Protein AF-A0A182SF14-F1 (afdb_monomer)

Sequence (127 aa):
MPIWLNKARVHNIDVLENALENRPSGKSLLTVSNHHSCFDDPGIWGLLKLRNVCNKNVIRWS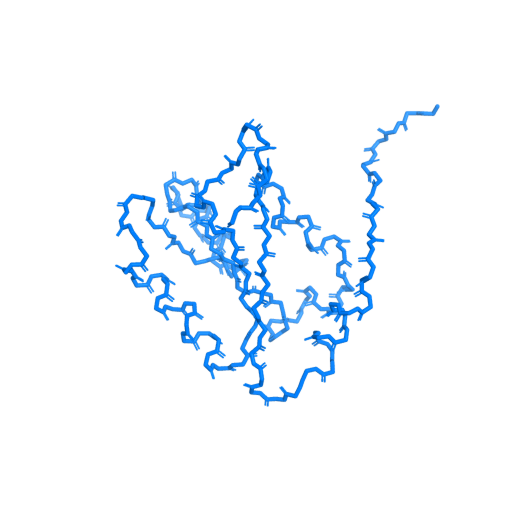MAAHDICFTCKAHSLFFMYGKCIPVVRGAGVYQPAVDLCIEKLKLGHWVHVFPEGKVNMTKEDLR

pLDDT: mean 92.59, std 7.74, range [48.38, 98.31]

Organism: NCBI:txid74869

Structure (mmCIF, N/CA/C/O backbone):
data_AF-A0A182SF14-F1
#
_entry.id   AF-A0A182SF14-F1
#
loop_
_atom_site.group_PDB
_atom_site.id
_atom_site.type_symbol
_atom_site.label_atom_id
_atom_site.label_alt_id
_atom_site.label_comp_id
_atom_site.label_asym_id
_atom_site.label_entity_id
_atom_site.label_seq_id
_atom_site.pdbx_PDB_ins_code
_atom_site.Cartn_x
_atom_site.Cartn_y
_atom_site.Cartn_z
_atom_site.occupancy
_atom_site.B_iso_or_equiv
_atom_site.auth_seq_id
_atom_site.auth_comp_id
_atom_site.auth_asym_id
_atom_site.auth_atom_id
_atom_site.pdbx_PDB_model_num
ATOM 1 N N . MET A 1 1 ? 4.014 35.165 -3.256 1.00 50.72 1 MET A N 1
ATOM 2 C CA . MET A 1 1 ? 4.545 34.285 -2.191 1.00 50.72 1 MET A CA 1
ATOM 3 C C . MET A 1 1 ? 5.089 33.027 -2.844 1.00 50.72 1 MET A C 1
ATOM 5 O O . MET A 1 1 ? 4.358 32.459 -3.648 1.00 50.72 1 MET A O 1
ATOM 9 N N . PRO A 1 2 ? 6.332 32.607 -2.569 1.00 48.38 2 PRO A N 1
ATOM 10 C CA . PRO A 1 2 ? 6.850 31.364 -3.122 1.00 48.38 2 PRO A CA 1
ATOM 11 C C . PRO A 1 2 ? 6.127 30.182 -2.460 1.00 48.38 2 PRO A C 1
ATOM 13 O O . PRO A 1 2 ? 6.074 30.082 -1.236 1.00 48.38 2 PRO A O 1
ATOM 16 N N . ILE A 1 3 ? 5.527 29.313 -3.271 1.00 58.41 3 ILE A N 1
ATOM 17 C CA . ILE A 1 3 ? 4.893 28.073 -2.812 1.00 58.41 3 ILE A CA 1
ATOM 18 C C . ILE A 1 3 ? 6.018 27.051 -2.622 1.00 58.41 3 ILE A C 1
ATOM 20 O O . ILE A 1 3 ? 6.486 26.458 -3.585 1.00 58.41 3 ILE A O 1
ATOM 24 N N . TRP A 1 4 ? 6.503 26.901 -1.388 1.00 70.50 4 TRP A N 1
ATOM 25 C CA . TRP A 1 4 ? 7.577 25.953 -1.044 1.00 70.50 4 TRP A CA 1
ATOM 26 C C . TRP A 1 4 ? 7.075 24.513 -0.834 1.00 70.50 4 TRP A C 1
ATOM 28 O O . TRP A 1 4 ? 7.864 23.576 -0.876 1.00 70.50 4 TRP A O 1
ATOM 38 N N . LEU A 1 5 ? 5.769 24.323 -0.608 1.00 78.75 5 LEU A N 1
ATOM 39 C CA . LEU A 1 5 ? 5.152 23.022 -0.338 1.00 78.75 5 LEU A CA 1
ATOM 40 C C . LEU A 1 5 ? 3.867 22.848 -1.150 1.00 78.75 5 LEU A C 1
ATOM 42 O O . LEU A 1 5 ? 3.090 23.789 -1.317 1.00 78.75 5 LEU A O 1
ATOM 46 N N . ASN A 1 6 ? 3.628 21.622 -1.618 1.00 83.75 6 ASN A N 1
ATOM 47 C CA . ASN A 1 6 ? 2.380 21.256 -2.281 1.00 83.75 6 ASN A CA 1
ATOM 48 C C . ASN A 1 6 ? 1.195 21.373 -1.309 1.00 83.75 6 ASN A C 1
ATOM 50 O O . ASN A 1 6 ? 1.289 20.969 -0.150 1.00 83.75 6 ASN A O 1
ATOM 54 N N . LYS A 1 7 ? 0.056 21.883 -1.791 1.00 86.69 7 LYS A N 1
ATOM 55 C CA . LYS A 1 7 ? -1.199 21.920 -1.029 1.00 86.69 7 LYS A CA 1
ATOM 56 C C . LYS A 1 7 ? -2.072 20.730 -1.423 1.00 86.69 7 LYS A C 1
ATOM 58 O O . LYS A 1 7 ? -2.570 20.681 -2.544 1.00 86.69 7 LYS A O 1
ATOM 63 N N . ALA A 1 8 ? -2.278 19.794 -0.499 1.00 90.00 8 ALA A N 1
ATOM 64 C CA . ALA A 1 8 ? -3.192 18.675 -0.707 1.00 90.00 8 ALA A CA 1
ATOM 65 C C . ALA A 1 8 ? -4.651 19.115 -0.506 1.00 90.00 8 ALA A C 1
ATOM 67 O O . ALA A 1 8 ? -4.969 19.847 0.435 1.00 90.00 8 ALA A O 1
ATOM 68 N N . ARG A 1 9 ? -5.546 18.647 -1.380 1.00 93.19 9 ARG A N 1
ATOM 69 C CA . ARG A 1 9 ? -6.998 18.728 -1.195 1.00 93.19 9 ARG A CA 1
ATOM 70 C C . ARG A 1 9 ? -7.525 17.311 -1.038 1.00 93.19 9 ARG A C 1
ATOM 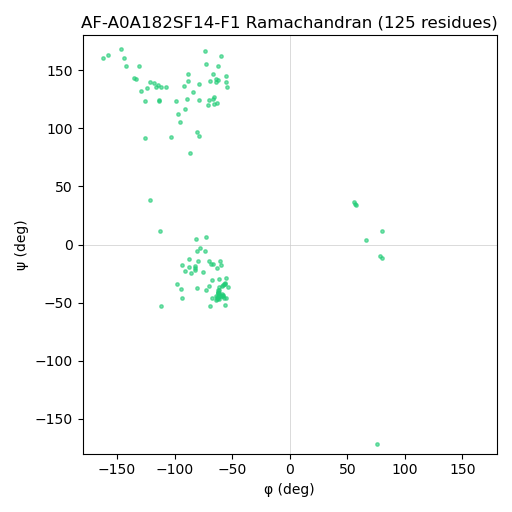72 O O . ARG A 1 9 ? -7.292 16.476 -1.904 1.00 93.19 9 ARG A O 1
ATOM 79 N N . VAL A 1 10 ? -8.222 17.059 0.063 1.00 93.88 10 VAL A N 1
ATOM 80 C CA . VAL A 1 10 ? -8.758 15.739 0.394 1.00 93.88 10 VAL A CA 1
ATOM 81 C C . VAL A 1 10 ? -10.265 15.843 0.535 1.00 93.88 10 VAL A C 1
ATOM 83 O O . VAL A 1 10 ? -10.779 16.817 1.085 1.00 93.88 10 VAL A O 1
ATOM 86 N N . HIS A 1 11 ? -10.959 14.835 0.030 1.00 96.31 11 HIS A N 1
ATOM 87 C CA . HIS A 1 11 ? -12.402 14.697 0.130 1.00 96.31 11 HIS A CA 1
ATOM 88 C C . HIS A 1 11 ? -12.709 13.424 0.919 1.00 96.31 11 HIS A C 1
ATOM 90 O O . HIS A 1 11 ? -12.040 12.412 0.720 1.00 96.31 11 HIS A O 1
ATOM 96 N N . ASN A 1 12 ? -13.700 13.489 1.810 1.00 96.81 12 ASN A N 1
ATOM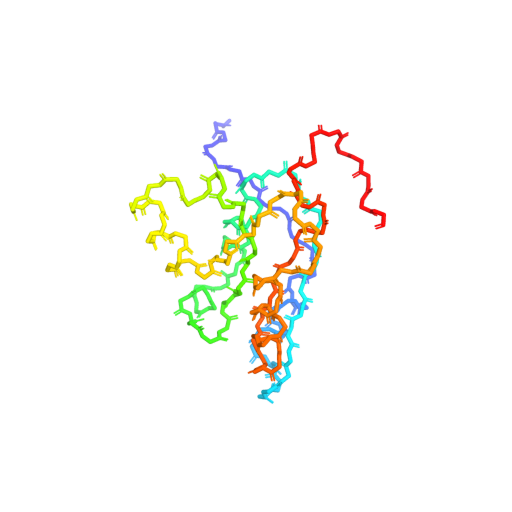 97 C CA . ASN A 1 12 ? -14.241 12.340 2.546 1.00 96.81 12 ASN A CA 1
ATOM 98 C C . ASN A 1 12 ? -13.186 11.547 3.345 1.00 96.81 12 ASN A C 1
ATOM 100 O O . ASN A 1 12 ? -13.230 10.318 3.424 1.00 96.81 12 ASN A O 1
ATOM 104 N N . ILE A 1 13 ? -12.202 12.248 3.919 1.00 95.69 13 ILE A N 1
ATOM 105 C CA . ILE A 1 13 ? -11.117 11.626 4.694 1.00 95.69 13 ILE A CA 1
ATOM 106 C C . ILE A 1 13 ? -11.639 10.873 5.924 1.00 95.69 13 ILE A C 1
ATOM 108 O O . ILE A 1 13 ? -11.069 9.858 6.316 1.00 95.69 13 ILE A O 1
ATOM 112 N N . ASP A 1 14 ? -12.758 11.327 6.485 1.00 96.75 14 ASP A N 1
ATOM 113 C CA . ASP A 1 14 ? -13.460 10.727 7.615 1.00 96.75 14 ASP A CA 1
ATOM 114 C C . ASP A 1 14 ? -13.842 9.262 7.358 1.00 96.75 14 ASP A C 1
ATOM 116 O O . ASP A 1 14 ? -13.753 8.437 8.267 1.00 96.75 14 ASP A O 1
ATOM 120 N N . VAL A 1 15 ? -14.170 8.903 6.110 1.00 97.31 15 VAL A N 1
ATOM 121 C CA . VAL A 1 15 ? -14.480 7.519 5.722 1.00 97.31 15 VAL A CA 1
ATOM 122 C C . VAL A 1 15 ? -13.259 6.622 5.912 1.00 97.31 15 VAL A C 1
ATOM 124 O O . VAL A 1 15 ? -13.362 5.546 6.509 1.00 97.31 15 VAL A O 1
ATOM 127 N N . LEU A 1 16 ? -12.093 7.070 5.435 1.00 96.38 16 LEU A N 1
ATOM 128 C CA . LEU A 1 16 ? -10.845 6.329 5.595 1.00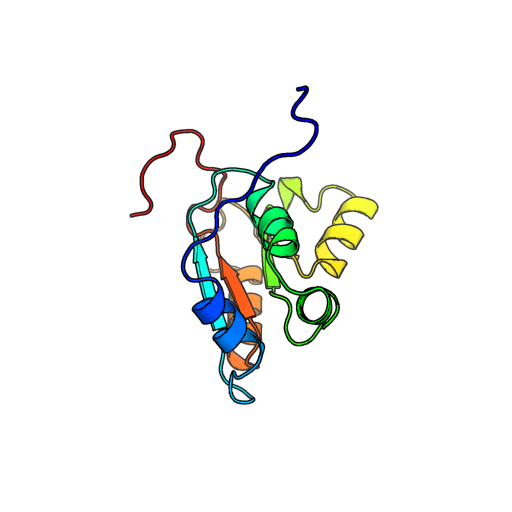 96.38 16 LEU A CA 1
ATOM 129 C C . LEU A 1 16 ? -10.433 6.290 7.067 1.00 96.38 16 LEU A C 1
ATOM 131 O O . LEU A 1 16 ? -10.119 5.219 7.572 1.00 96.38 16 LEU A O 1
ATOM 135 N N . GLU A 1 17 ? -10.476 7.417 7.778 1.00 96.00 17 GLU A N 1
ATOM 136 C CA . GLU A 1 17 ? -10.125 7.460 9.200 1.00 96.00 17 GLU A CA 1
ATOM 137 C C . GLU A 1 17 ? -10.991 6.516 10.036 1.00 96.00 17 GLU A C 1
ATOM 139 O O . GLU A 1 17 ? -10.462 5.746 10.837 1.00 96.00 17 GLU A O 1
ATOM 144 N N . ASN A 1 18 ? -12.302 6.494 9.797 1.00 97.19 18 ASN A N 1
ATOM 145 C CA . ASN A 1 18 ? -13.212 5.571 10.462 1.00 97.19 18 ASN A CA 1
ATOM 146 C C . ASN A 1 18 ? -12.877 4.103 10.135 1.00 97.19 18 ASN A C 1
ATOM 148 O O . ASN A 1 18 ? -12.870 3.256 11.027 1.00 97.19 18 ASN A O 1
ATOM 152 N N . ALA A 1 19 ? -12.528 3.798 8.881 1.00 97.25 19 ALA A N 1
ATOM 153 C CA . ALA A 1 19 ? -12.090 2.464 8.463 1.00 97.25 19 ALA A CA 1
ATOM 154 C C . ALA A 1 19 ? -10.702 2.057 9.000 1.00 97.25 19 ALA A C 1
ATOM 156 O O . ALA A 1 19 ? -10.334 0.880 8.922 1.00 97.25 19 ALA A O 1
ATOM 157 N N . LEU A 1 20 ? -9.913 2.997 9.523 1.00 96.06 20 LEU A N 1
ATOM 158 C CA . LEU A 1 20 ? -8.635 2.723 10.181 1.00 96.06 20 LEU A CA 1
ATOM 159 C C . LEU A 1 20 ? -8.779 2.592 11.698 1.00 96.06 20 LEU A C 1
ATOM 161 O O . LEU A 1 20 ? -8.117 1.746 12.292 1.00 96.06 20 LEU A O 1
ATOM 165 N N . GLU A 1 21 ? -9.635 3.406 12.313 1.00 95.88 21 GLU A N 1
ATOM 166 C CA . GLU A 1 21 ? -9.713 3.545 13.772 1.00 95.88 21 GLU A CA 1
ATOM 167 C C . GLU A 1 21 ? -10.831 2.708 14.398 1.00 95.88 21 GLU A C 1
ATOM 169 O O . GLU A 1 21 ? -10.648 2.175 15.488 1.00 95.88 21 GLU A O 1
ATOM 174 N N . ASN A 1 22 ? -11.954 2.536 13.694 1.00 96.75 22 ASN A N 1
ATOM 175 C CA . ASN A 1 22 ? -13.147 1.849 14.204 1.00 96.75 22 ASN A CA 1
ATOM 176 C C . ASN A 1 22 ? -13.430 0.528 13.478 1.00 96.75 22 ASN A C 1
ATOM 178 O O . ASN A 1 22 ? -14.509 -0.054 13.612 1.00 96.75 22 ASN A O 1
ATOM 182 N N . ARG A 1 23 ? -12.481 0.040 12.673 1.00 95.56 23 ARG A N 1
ATOM 183 C CA . ARG A 1 23 ? -12.631 -1.235 11.970 1.00 95.56 23 ARG A CA 1
ATOM 184 C C . ARG A 1 23 ? -12.651 -2.387 12.982 1.00 95.56 23 ARG A C 1
ATOM 186 O O . ARG A 1 23 ? -11.699 -2.509 13.752 1.00 95.56 23 ARG A O 1
ATOM 193 N N . PRO A 1 24 ? -13.687 -3.251 12.973 1.00 95.56 24 PRO A N 1
ATOM 194 C CA . PRO A 1 24 ? -13.735 -4.415 13.849 1.00 95.56 24 PRO A CA 1
ATOM 195 C C . PRO A 1 24 ? -12.495 -5.295 13.688 1.00 95.56 24 PRO A C 1
ATOM 197 O O . PRO A 1 24 ? -11.981 -5.457 12.578 1.00 95.56 24 PRO A O 1
ATOM 200 N N . SER A 1 25 ? -12.046 -5.897 14.789 1.00 92.06 25 SER A N 1
ATOM 201 C CA . SER A 1 25 ? -10.927 -6.842 14.758 1.00 92.06 25 SER A CA 1
ATOM 202 C C . SER A 1 25 ? -11.196 -7.968 13.753 1.00 92.06 25 SER A C 1
ATOM 204 O O . SER A 1 25 ? -12.309 -8.485 13.672 1.00 92.06 25 SER A O 1
ATOM 206 N N . GLY A 1 26 ? -10.188 -8.316 12.954 1.00 93.56 26 GLY A N 1
ATOM 207 C CA . GLY A 1 26 ? -10.291 -9.331 11.900 1.00 93.56 26 GLY A CA 1
ATOM 208 C C . GLY A 1 26 ? -10.982 -8.871 10.608 1.00 93.56 26 GLY A C 1
ATOM 209 O O . GLY A 1 26 ? -10.886 -9.567 9.601 1.00 93.56 26 GLY A O 1
ATOM 210 N N . LYS A 1 27 ? -11.623 -7.693 10.567 1.00 96.88 27 LYS A N 1
ATOM 211 C CA . LYS A 1 27 ? -12.202 -7.168 9.322 1.00 96.88 27 LYS A CA 1
ATOM 212 C C . LYS A 1 27 ? -11.106 -6.562 8.445 1.00 96.88 27 LYS A C 1
ATOM 214 O O . LYS A 1 27 ? -10.383 -5.663 8.873 1.00 96.88 27 LYS A O 1
ATOM 219 N N . SER A 1 28 ? -11.000 -7.031 7.206 1.00 97.44 28 SER A N 1
ATOM 220 C CA . SER A 1 28 ? -10.023 -6.546 6.229 1.00 97.44 28 SER A CA 1
ATOM 221 C C . SER A 1 28 ? -10.371 -5.158 5.690 1.00 97.44 28 SER A C 1
ATOM 223 O O . SER A 1 28 ? -11.543 -4.776 5.635 1.00 97.44 28 SER A O 1
ATOM 225 N N . LEU A 1 29 ? -9.360 -4.429 5.216 1.00 98.06 29 LEU A N 1
ATOM 226 C CA . LEU A 1 29 ? -9.546 -3.216 4.419 1.00 98.06 29 LEU A CA 1
ATOM 227 C C . LEU A 1 29 ? -8.764 -3.347 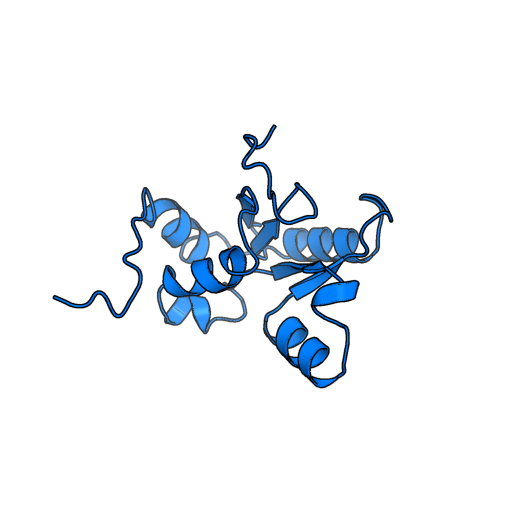3.113 1.00 98.06 29 LEU A C 1
ATOM 229 O O . LEU A 1 29 ? -7.553 -3.543 3.133 1.00 98.06 29 LEU A O 1
ATOM 233 N N . LEU A 1 30 ? -9.455 -3.209 1.988 1.00 98.00 30 LEU A N 1
ATOM 234 C CA . LEU A 1 30 ? -8.843 -3.116 0.669 1.00 98.00 30 LEU A CA 1
ATOM 235 C C . LEU A 1 30 ? -9.107 -1.715 0.126 1.00 98.00 30 LEU A C 1
ATOM 237 O O . LEU A 1 30 ? -10.262 -1.304 0.033 1.00 98.00 30 LEU A O 1
ATOM 241 N N . THR A 1 31 ? -8.050 -0.988 -0.224 1.00 97.31 31 THR A N 1
ATOM 242 C CA . THR A 1 31 ? -8.171 0.291 -0.931 1.00 97.31 31 THR A CA 1
ATOM 243 C C . THR A 1 31 ? -7.573 0.169 -2.320 1.00 97.31 31 THR A C 1
ATOM 245 O O . THR A 1 31 ? -6.486 -0.381 -2.492 1.00 97.31 31 THR A O 1
ATOM 248 N N . VAL A 1 32 ? -8.264 0.727 -3.305 1.00 96.00 32 VAL A N 1
ATOM 249 C CA . VAL A 1 32 ? -7.866 0.695 -4.712 1.00 96.00 32 VAL A CA 1
ATOM 250 C C . VAL A 1 32 ? -7.788 2.128 -5.212 1.00 96.00 32 VAL A C 1
ATOM 252 O O . VAL A 1 32 ? -8.687 2.918 -4.926 1.00 96.00 32 VAL A O 1
ATOM 255 N N . SER A 1 33 ? -6.725 2.472 -5.930 1.00 94.62 33 SER A N 1
ATOM 256 C CA . SER A 1 33 ? -6.628 3.759 -6.616 1.00 94.62 33 SER A CA 1
ATOM 257 C C . SER A 1 33 ? -5.912 3.617 -7.948 1.00 94.62 33 SER A C 1
ATOM 259 O O . SER A 1 33 ? -5.155 2.675 -8.174 1.00 94.62 33 SER A O 1
ATOM 261 N N . ASN A 1 34 ? -6.122 4.602 -8.813 1.00 94.25 34 ASN A N 1
ATOM 262 C CA . ASN A 1 34 ? -5.209 4.860 -9.914 1.00 94.25 34 ASN A CA 1
ATOM 263 C C . ASN A 1 34 ? -3.794 5.182 -9.391 1.00 94.25 34 ASN A C 1
ATOM 265 O O . ASN A 1 34 ? -3.604 5.519 -8.219 1.00 94.25 34 ASN A O 1
ATOM 269 N N . HIS A 1 35 ? -2.807 5.078 -10.275 1.00 94.19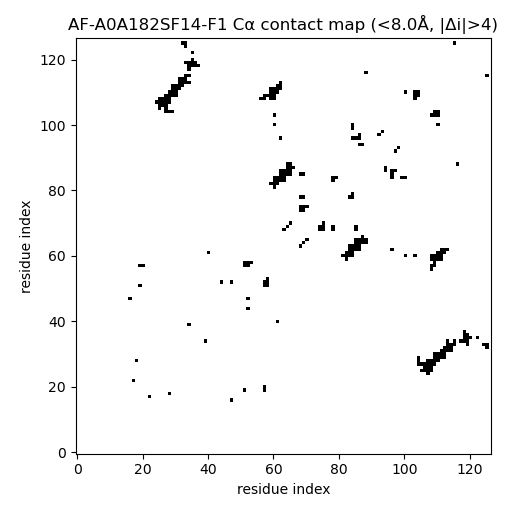 35 HIS A N 1
ATOM 270 C CA . HIS A 1 35 ? -1.395 5.273 -9.995 1.00 94.19 35 HIS A CA 1
ATOM 271 C C . HIS A 1 35 ? -0.805 6.316 -10.942 1.00 94.19 35 HIS A C 1
ATOM 273 O O . HIS A 1 35 ? -0.366 6.008 -12.043 1.00 94.19 35 HIS A O 1
ATOM 279 N N . HIS A 1 36 ? -0.809 7.576 -10.532 1.00 92.62 36 HIS A N 1
ATOM 280 C CA . HIS A 1 36 ? -0.267 8.694 -11.302 1.00 92.62 36 HIS A CA 1
ATOM 281 C C . HIS A 1 36 ? 1.234 8.905 -11.107 1.00 92.62 36 HIS A C 1
ATOM 283 O O . HIS A 1 36 ? 1.883 9.504 -11.966 1.00 92.62 36 HIS A O 1
ATOM 289 N N . SER A 1 37 ? 1.803 8.466 -9.984 1.00 91.88 37 SER A N 1
ATOM 290 C CA . SER A 1 37 ? 3.209 8.713 -9.680 1.00 91.88 37 SER A CA 1
ATOM 291 C C . SER A 1 37 ? 3.764 7.791 -8.597 1.00 91.88 37 SER A C 1
ATOM 293 O O . SER A 1 37 ? 3.042 7.296 -7.737 1.00 91.88 37 SER A O 1
ATOM 295 N N . CYS A 1 38 ? 5.092 7.660 -8.532 1.00 89.88 38 CYS A N 1
ATOM 296 C CA . CYS A 1 38 ? 5.752 6.990 -7.405 1.00 89.88 38 CYS A CA 1
ATOM 297 C C . CYS A 1 38 ? 5.487 7.674 -6.047 1.00 89.88 38 CYS A C 1
ATOM 299 O O . CYS A 1 38 ? 5.772 7.085 -5.007 1.00 89.88 38 CYS A O 1
ATOM 301 N N . PHE A 1 39 ? 4.971 8.910 -6.040 1.00 91.56 39 PHE A N 1
ATOM 302 C CA . PHE A 1 39 ? 4.608 9.627 -4.821 1.00 91.56 39 PHE A CA 1
ATOM 303 C C . PHE A 1 39 ? 3.251 9.194 -4.259 1.00 91.56 39 PHE A C 1
ATOM 305 O O . PHE A 1 39 ? 2.984 9.492 -3.104 1.00 91.56 39 PHE A O 1
ATOM 312 N N . ASP A 1 40 ? 2.406 8.481 -5.005 1.00 93.19 40 ASP A N 1
ATOM 313 C CA . ASP A 1 40 ? 1.030 8.204 -4.574 1.00 93.19 40 ASP A CA 1
ATOM 314 C C . ASP A 1 40 ? 0.982 7.433 -3.248 1.00 93.19 40 ASP A C 1
ATOM 316 O O . ASP A 1 40 ? 0.250 7.809 -2.333 1.00 93.19 40 ASP A O 1
ATOM 320 N N . ASP A 1 41 ? 1.824 6.406 -3.095 1.00 92.19 41 ASP A N 1
ATOM 321 C CA . ASP A 1 41 ? 1.879 5.627 -1.859 1.00 92.19 41 ASP A CA 1
ATOM 322 C C . ASP A 1 41 ? 2.460 6.456 -0.683 1.00 92.19 41 ASP A C 1
ATOM 324 O O . ASP A 1 41 ? 1.761 6.628 0.323 1.00 92.19 41 ASP A O 1
ATOM 328 N N . PRO A 1 42 ? 3.649 7.093 -0.774 1.00 90.62 42 PRO A N 1
ATOM 329 C CA . PRO A 1 42 ? 4.116 8.017 0.268 1.00 90.62 42 PRO A CA 1
ATOM 330 C C . PRO A 1 42 ? 3.151 9.178 0.559 1.00 90.62 42 PRO A C 1
ATOM 332 O O . PRO A 1 42 ? 3.011 9.601 1.705 1.00 90.62 42 PRO A O 1
ATOM 335 N N . GLY A 1 43 ? 2.449 9.676 -0.457 1.00 91.25 43 GLY A N 1
ATOM 336 C CA . GLY A 1 43 ? 1.494 10.774 -0.363 1.00 91.25 43 GLY A CA 1
ATOM 337 C C . GLY A 1 43 ? 0.327 10.442 0.558 1.00 91.25 43 GLY A C 1
ATOM 338 O O . GLY A 1 43 ? -0.084 11.293 1.346 1.00 91.25 43 GLY A O 1
ATOM 339 N N . ILE A 1 44 ? -0.130 9.182 0.561 1.00 91.00 44 ILE A N 1
ATOM 340 C CA . ILE A 1 44 ? -1.138 8.702 1.515 1.00 91.00 44 ILE A CA 1
ATOM 341 C C . ILE A 1 44 ? -0.651 8.880 2.961 1.00 91.00 44 ILE A C 1
ATOM 343 O O . ILE A 1 44 ? -1.461 9.218 3.818 1.00 91.00 44 ILE A O 1
ATOM 347 N N . TRP A 1 45 ? 0.648 8.718 3.266 1.00 91.19 45 TRP A N 1
ATOM 348 C CA . TRP A 1 45 ? 1.163 8.906 4.641 1.00 91.19 45 TRP A CA 1
ATOM 349 C C . TRP A 1 45 ? 0.933 10.324 5.137 1.00 91.19 45 TRP A C 1
ATOM 351 O O . TRP A 1 45 ? 0.551 10.505 6.290 1.00 91.19 45 TRP A O 1
ATOM 361 N N . GLY A 1 46 ? 1.113 11.308 4.255 1.00 90.06 46 GLY A N 1
ATOM 362 C CA . GLY A 1 46 ? 0.926 12.720 4.578 1.00 90.06 46 GLY A CA 1
ATOM 363 C C . GLY A 1 46 ? -0.521 13.103 4.899 1.00 90.06 46 GLY A C 1
ATOM 364 O O . GLY A 1 46 ? -0.742 14.159 5.483 1.00 90.06 46 GLY A O 1
ATOM 365 N N . LEU A 1 47 ? -1.498 12.261 4.544 1.00 91.31 47 LEU A N 1
ATOM 366 C CA . LEU A 1 47 ? -2.918 12.503 4.816 1.00 91.31 47 LEU A CA 1
ATOM 367 C C . LEU A 1 47 ? -3.399 11.863 6.122 1.00 91.31 47 LEU A C 1
ATOM 369 O O . LEU A 1 47 ? -4.467 12.211 6.618 1.00 91.31 47 LEU A O 1
ATOM 373 N N . LEU A 1 48 ? -2.649 10.904 6.665 1.00 93.44 48 LEU A N 1
ATOM 374 C CA . LEU A 1 48 ? -3.057 10.146 7.841 1.00 93.44 48 LEU A CA 1
ATOM 375 C C . LEU A 1 48 ? -2.616 10.841 9.130 1.00 93.44 48 LEU A C 1
ATOM 377 O O . LEU A 1 48 ? -1.527 11.406 9.225 1.00 93.44 48 LEU A O 1
ATOM 381 N N . LYS A 1 49 ? -3.423 10.698 10.187 1.00 94.94 49 LYS A N 1
ATOM 382 C CA . LYS A 1 49 ? -3.004 11.057 11.548 1.00 94.94 49 LYS A CA 1
ATOM 383 C C . LYS A 1 49 ? -1.717 10.314 11.911 1.00 94.94 49 LYS A C 1
ATOM 385 O O . LYS A 1 49 ? -1.606 9.111 11.671 1.00 94.94 49 LYS A O 1
ATOM 390 N N . LEU A 1 50 ? -0.791 10.994 12.590 1.00 94.38 50 LEU A N 1
ATOM 391 C CA . LEU A 1 50 ? 0.516 10.433 12.961 1.00 94.38 50 LEU A CA 1
ATOM 392 C C . LEU A 1 50 ? 0.400 9.105 13.731 1.00 94.38 50 LEU A C 1
ATOM 394 O O . LEU A 1 50 ? 1.155 8.172 13.475 1.00 94.38 50 LEU A O 1
ATOM 398 N N . ARG A 1 51 ? -0.615 8.970 14.598 1.00 94.94 51 ARG A N 1
ATOM 399 C CA . ARG A 1 51 ? -0.917 7.712 15.304 1.00 94.94 51 ARG A CA 1
ATOM 400 C C . ARG A 1 51 ? -1.177 6.529 14.364 1.00 94.94 51 ARG A C 1
ATOM 402 O O . ARG A 1 51 ? -0.803 5.412 14.695 1.00 94.94 51 ARG A O 1
ATOM 409 N N . ASN A 1 52 ? -1.793 6.768 13.206 1.00 95.50 52 ASN A N 1
ATOM 410 C CA . ASN A 1 52 ? -2.126 5.732 12.230 1.00 95.50 52 ASN A CA 1
ATOM 411 C C . ASN A 1 52 ? -0.893 5.374 11.394 1.00 95.50 52 ASN A C 1
ATOM 413 O O . ASN A 1 52 ? -0.668 4.197 11.126 1.00 95.50 52 ASN A O 1
ATOM 417 N N . VAL A 1 53 ? -0.058 6.366 11.056 1.00 93.75 53 VAL A N 1
ATOM 418 C CA . VAL A 1 53 ? 1.229 6.158 10.366 1.00 93.75 53 VAL A CA 1
ATOM 419 C C . VAL A 1 53 ? 2.196 5.348 11.232 1.00 93.75 53 VAL A C 1
ATOM 421 O O . VAL A 1 53 ? 2.809 4.398 10.754 1.00 93.75 53 VAL A O 1
ATOM 424 N N . CYS A 1 54 ? 2.293 5.670 12.523 1.00 93.44 54 CYS A N 1
ATOM 425 C CA . CYS A 1 54 ? 3.192 4.990 13.457 1.00 93.44 54 CYS A CA 1
ATOM 426 C C . CYS A 1 54 ? 2.645 3.653 13.992 1.00 93.44 54 CYS A C 1
ATOM 428 O O . CYS A 1 54 ? 3.355 2.938 14.701 1.00 93.44 54 CYS A O 1
ATOM 430 N N . ASN A 1 55 ? 1.400 3.284 13.674 1.00 94.62 55 ASN A N 1
ATOM 431 C CA . ASN A 1 55 ? 0.804 2.037 14.139 1.00 94.62 55 ASN A CA 1
ATOM 432 C C . ASN A 1 55 ? 0.953 0.930 13.090 1.00 94.62 55 ASN A C 1
ATOM 434 O O . ASN A 1 55 ? 0.207 0.853 12.111 1.00 94.62 55 ASN A O 1
ATOM 438 N N . LYS A 1 56 ? 1.871 -0.005 13.360 1.00 92.19 56 LYS A N 1
ATOM 439 C CA . LYS A 1 56 ? 2.152 -1.158 12.493 1.00 92.19 56 LYS A CA 1
ATOM 440 C C . LYS A 1 56 ? 0.952 -2.080 12.248 1.00 92.19 56 LYS A C 1
ATOM 442 O O . LYS A 1 56 ? 1.016 -2.882 11.329 1.00 92.19 56 LYS A O 1
ATOM 447 N N . ASN A 1 57 ? -0.112 -2.036 13.043 1.00 91.44 57 ASN A N 1
ATOM 448 C CA . ASN A 1 57 ? -1.301 -2.868 12.820 1.00 91.44 57 ASN A CA 1
ATOM 449 C C . ASN A 1 57 ? -2.343 -2.160 11.945 1.00 91.44 57 ASN A C 1
ATOM 451 O O . ASN A 1 57 ? -3.145 -2.827 11.293 1.00 91.44 57 ASN A O 1
ATOM 455 N N . VAL A 1 58 ? -2.292 -0.826 11.899 1.00 94.38 58 VAL A N 1
ATOM 456 C CA . VAL A 1 58 ? -3.226 0.018 11.148 1.00 94.38 58 VAL A CA 1
ATOM 457 C C . VAL A 1 58 ? -2.680 0.330 9.763 1.00 94.38 58 VAL A C 1
ATOM 459 O O . VAL A 1 58 ? -3.416 0.172 8.797 1.00 94.38 58 VAL A O 1
ATOM 462 N N . ILE A 1 59 ? -1.405 0.722 9.649 1.00 95.50 59 ILE A N 1
ATOM 463 C CA . ILE A 1 59 ? -0.809 1.153 8.379 1.00 95.50 59 ILE A CA 1
ATOM 464 C C . ILE A 1 59 ? -0.794 0.033 7.328 1.00 95.50 59 ILE A C 1
ATOM 466 O O . ILE A 1 59 ? -0.545 -1.144 7.639 1.00 95.50 59 ILE A O 1
ATOM 470 N N . ARG A 1 60 ? -1.062 0.427 6.078 1.00 96.94 60 ARG A N 1
ATOM 471 C CA . ARG A 1 60 ? -1.256 -0.470 4.935 1.00 96.94 60 ARG A CA 1
ATOM 472 C C . ARG A 1 60 ? -0.034 -1.311 4.594 1.00 96.94 60 ARG A C 1
ATOM 474 O O . ARG A 1 60 ? 1.103 -0.908 4.818 1.00 96.94 60 ARG A O 1
ATOM 481 N N . TRP A 1 61 ? -0.311 -2.450 3.981 1.00 98.00 61 TRP A N 1
ATOM 482 C CA . TRP A 1 61 ? 0.593 -3.122 3.060 1.00 98.00 61 TRP A CA 1
ATOM 483 C C . TRP A 1 61 ? 0.336 -2.585 1.653 1.00 98.00 61 TRP A C 1
ATOM 485 O O . TRP A 1 61 ? -0.818 -2.351 1.297 1.00 98.00 61 TRP A O 1
ATOM 495 N N . SER A 1 62 ? 1.385 -2.384 0.866 1.00 96.81 62 SER A N 1
ATOM 496 C CA . SER A 1 62 ? 1.277 -1.879 -0.508 1.00 96.81 62 SER A CA 1
ATOM 497 C C . SER A 1 62 ? 2.084 -2.758 -1.452 1.00 96.81 62 SER A C 1
ATOM 499 O O . SER A 1 62 ? 3.035 -3.410 -1.028 1.00 96.81 62 SER A O 1
ATOM 501 N N . MET A 1 63 ? 1.712 -2.810 -2.724 1.00 94.94 63 MET A N 1
ATOM 502 C CA . MET A 1 63 ? 2.489 -3.525 -3.737 1.00 94.94 63 MET A CA 1
ATOM 503 C C . MET A 1 63 ? 3.478 -2.570 -4.401 1.00 94.94 63 MET A C 1
ATOM 505 O O . MET A 1 63 ? 3.116 -1.453 -4.757 1.00 94.94 63 MET A O 1
ATOM 509 N N . ALA A 1 64 ? 4.715 -3.019 -4.596 1.00 94.62 64 ALA A N 1
ATOM 510 C CA . ALA A 1 64 ? 5.768 -2.220 -5.213 1.00 94.62 64 ALA A CA 1
ATOM 511 C C . ALA A 1 64 ? 6.522 -3.030 -6.271 1.00 94.62 64 ALA A C 1
ATOM 513 O O . ALA A 1 64 ? 6.766 -4.223 -6.097 1.00 94.62 64 ALA A O 1
ATOM 514 N N . ALA A 1 65 ? 6.903 -2.384 -7.373 1.00 93.88 65 ALA A N 1
ATOM 515 C CA . ALA A 1 65 ? 7.592 -3.047 -8.474 1.00 93.88 65 ALA A CA 1
ATOM 516 C C . ALA A 1 65 ? 8.978 -3.542 -8.029 1.00 93.88 65 ALA A C 1
ATOM 518 O O . ALA A 1 65 ? 9.820 -2.747 -7.602 1.00 93.88 65 ALA A O 1
ATOM 519 N N . HIS A 1 66 ? 9.215 -4.851 -8.137 1.00 93.94 66 HIS A N 1
ATOM 520 C CA . HIS A 1 66 ? 10.468 -5.486 -7.719 1.00 93.94 66 HIS A CA 1
ATOM 521 C C . HIS A 1 66 ? 11.693 -4.840 -8.388 1.00 93.94 66 HIS A C 1
ATOM 523 O O . HIS A 1 66 ? 12.665 -4.483 -7.729 1.00 93.94 66 HIS A O 1
ATOM 529 N N . ASP A 1 67 ? 11.610 -4.621 -9.697 1.00 91.81 67 ASP A N 1
ATOM 530 C CA . ASP A 1 67 ? 12.677 -4.083 -10.541 1.00 91.81 67 ASP A CA 1
ATOM 531 C C . ASP A 1 67 ? 12.945 -2.578 -10.356 1.00 91.81 67 ASP A C 1
ATOM 533 O O . ASP A 1 67 ? 13.912 -2.061 -10.908 1.00 91.81 67 ASP A O 1
ATOM 537 N N . ILE A 1 68 ? 12.130 -1.877 -9.559 1.00 90.44 68 ILE A N 1
ATOM 538 C CA . ILE A 1 68 ? 12.323 -0.458 -9.221 1.00 90.44 68 ILE A CA 1
ATOM 539 C C . ILE A 1 68 ? 12.693 -0.307 -7.740 1.00 90.44 68 ILE A C 1
ATOM 541 O O . ILE A 1 68 ? 13.702 0.312 -7.401 1.00 90.44 68 ILE A O 1
ATOM 545 N N . CYS A 1 69 ? 11.893 -0.892 -6.848 1.00 93.00 69 CYS A N 1
ATOM 546 C CA . CYS A 1 69 ? 11.986 -0.683 -5.403 1.00 93.00 69 CYS A CA 1
ATOM 547 C C . CYS A 1 69 ? 12.964 -1.642 -4.703 1.00 93.00 69 CYS A C 1
ATOM 549 O O . CYS A 1 69 ? 13.422 -1.347 -3.604 1.00 93.00 69 CYS A O 1
ATOM 551 N N . PHE A 1 70 ? 13.326 -2.773 -5.315 1.00 94.69 70 PHE A N 1
ATOM 552 C CA . PHE A 1 70 ? 14.122 -3.832 -4.673 1.00 94.69 70 PHE A CA 1
ATOM 553 C C . PHE A 1 70 ? 15.427 -4.108 -5.433 1.00 94.69 70 PHE A C 1
ATOM 555 O O . PHE A 1 70 ? 15.884 -5.238 -5.561 1.00 94.69 70 PHE A O 1
ATOM 562 N N . THR A 1 71 ? 16.048 -3.043 -5.942 1.00 94.38 71 THR A N 1
ATOM 563 C CA . THR A 1 71 ? 17.252 -3.103 -6.790 1.00 94.38 71 THR A CA 1
ATOM 564 C C . THR A 1 71 ? 18.562 -3.232 -6.014 1.00 94.38 71 THR A C 1
ATOM 566 O O . THR A 1 71 ? 19.566 -3.683 -6.558 1.00 94.38 71 THR A O 1
ATOM 569 N N . CYS A 1 72 ? 18.580 -2.847 -4.736 1.00 95.69 72 CYS A N 1
ATOM 570 C CA . CYS A 1 72 ? 19.739 -2.998 -3.859 1.00 95.69 72 CYS A CA 1
ATOM 571 C C . CYS A 1 72 ? 19.307 -3.272 -2.413 1.00 95.69 72 CYS A C 1
ATOM 573 O O . CYS A 1 72 ? 18.138 -3.098 -2.052 1.00 95.69 72 CYS A O 1
ATOM 575 N N . LYS A 1 73 ? 20.254 -3.676 -1.555 1.00 95.25 73 LYS A N 1
ATOM 576 C CA . LYS A 1 73 ? 19.980 -4.010 -0.146 1.00 95.25 73 LYS A CA 1
ATOM 577 C C . LYS A 1 73 ? 19.353 -2.844 0.623 1.00 95.25 73 LYS A C 1
ATOM 579 O O . LYS A 1 73 ? 18.402 -3.057 1.366 1.00 95.25 73 LYS A O 1
ATOM 584 N N . ALA A 1 74 ? 19.861 -1.625 0.433 1.00 96.62 74 ALA A N 1
ATOM 585 C CA . ALA A 1 74 ? 19.348 -0.442 1.122 1.00 96.62 74 ALA A CA 1
ATOM 586 C C . ALA A 1 74 ? 17.891 -0.144 0.733 1.00 96.62 74 ALA A C 1
ATOM 588 O O . ALA A 1 74 ? 17.046 0.014 1.612 1.00 96.62 74 ALA A O 1
ATOM 589 N N . HIS A 1 75 ? 17.581 -0.148 -0.569 1.00 95.06 75 HIS A N 1
ATOM 590 C CA . HIS A 1 75 ? 16.212 0.049 -1.053 1.00 95.06 75 HIS A CA 1
ATOM 591 C C . HIS A 1 75 ? 15.286 -1.066 -0.565 1.00 95.06 75 HIS A C 1
ATOM 593 O O . HIS A 1 75 ? 14.224 -0.787 -0.017 1.00 95.06 75 HIS A O 1
ATOM 599 N N . SER A 1 76 ? 15.729 -2.320 -0.670 1.00 94.69 76 SER A N 1
ATOM 600 C CA . SER A 1 76 ? 14.942 -3.475 -0.232 1.00 94.69 76 SER A CA 1
ATOM 601 C C . SER A 1 76 ? 14.558 -3.358 1.239 1.00 94.69 76 SER A C 1
ATOM 603 O O . SER A 1 76 ? 13.390 -3.512 1.577 1.00 94.69 76 SER A O 1
ATOM 605 N N . LEU A 1 77 ? 15.507 -3.003 2.111 1.00 96.38 77 LEU A N 1
ATOM 606 C CA . LEU A 1 77 ? 15.220 -2.785 3.529 1.00 96.38 77 LEU A CA 1
ATOM 607 C C . LEU A 1 77 ? 14.224 -1.642 3.736 1.00 96.38 77 LEU A C 1
ATOM 609 O O . LEU A 1 77 ? 13.252 -1.817 4.466 1.00 96.38 77 LEU A O 1
ATOM 613 N N . PHE A 1 78 ? 14.430 -0.501 3.076 1.00 95.12 78 PHE A N 1
ATOM 614 C CA . PHE A 1 78 ? 13.533 0.649 3.184 1.00 95.12 78 PHE A CA 1
ATOM 615 C C . PHE A 1 78 ? 12.084 0.286 2.824 1.00 95.12 78 PHE A C 1
ATOM 617 O O . PHE A 1 78 ? 11.172 0.499 3.624 1.00 95.12 78 PHE A O 1
ATOM 624 N N . PHE A 1 79 ? 11.871 -0.328 1.659 1.00 95.38 79 PHE A N 1
ATOM 625 C CA . PHE A 1 79 ? 10.537 -0.698 1.190 1.00 95.38 79 PHE A CA 1
ATOM 626 C C . PHE A 1 79 ? 9.928 -1.849 2.005 1.00 95.38 79 PHE A C 1
ATOM 628 O O . PHE A 1 79 ? 8.737 -1.806 2.309 1.00 95.38 79 PHE A O 1
ATOM 635 N N . MET A 1 80 ? 10.722 -2.829 2.455 1.00 94.62 80 MET A N 1
ATOM 636 C CA . MET A 1 80 ? 10.239 -3.883 3.358 1.00 94.62 80 MET A CA 1
ATOM 637 C C . MET A 1 80 ? 9.753 -3.316 4.698 1.00 94.62 80 MET A C 1
ATOM 639 O O . MET A 1 80 ? 8.674 -3.688 5.161 1.00 94.62 80 MET A O 1
ATOM 643 N N . TYR A 1 81 ? 10.499 -2.391 5.312 1.00 94.38 81 TYR A N 1
ATOM 644 C CA . TYR A 1 81 ? 10.063 -1.723 6.545 1.00 94.38 81 TYR A CA 1
ATOM 645 C C . TYR A 1 81 ? 8.855 -0.810 6.321 1.00 94.38 81 TYR A C 1
ATOM 647 O O . TYR A 1 81 ? 8.002 -0.699 7.200 1.00 94.38 81 TYR A O 1
ATOM 655 N N . GLY A 1 82 ? 8.730 -0.237 5.123 1.00 93.94 82 GLY A N 1
ATOM 656 C CA . GLY A 1 82 ? 7.531 0.458 4.656 1.00 93.94 82 GLY A CA 1
ATOM 657 C C . GLY A 1 82 ? 6.352 -0.460 4.309 1.00 93.94 82 GLY A C 1
ATOM 658 O O . GLY A 1 82 ? 5.356 0.030 3.786 1.00 93.94 82 GLY A O 1
ATOM 659 N N . LYS A 1 83 ? 6.445 -1.774 4.575 1.00 96.19 83 LYS A N 1
ATOM 660 C CA . LYS A 1 83 ? 5.430 -2.794 4.253 1.00 96.19 83 LYS A CA 1
ATOM 661 C C . LYS A 1 83 ? 5.058 -2.884 2.772 1.00 96.19 83 LYS A C 1
ATOM 663 O O . LYS A 1 83 ? 3.920 -3.203 2.413 1.00 96.19 83 LYS A O 1
ATOM 668 N N . CYS A 1 84 ? 6.027 -2.638 1.907 1.00 96.56 84 CYS A N 1
ATOM 669 C CA . CYS A 1 84 ? 5.875 -2.881 0.487 1.00 96.56 84 CYS A CA 1
ATOM 670 C C . CYS A 1 84 ? 6.173 -4.350 0.168 1.00 96.56 84 CYS A C 1
ATOM 672 O O . CYS A 1 84 ? 7.189 -4.902 0.594 1.00 96.56 84 CYS A O 1
ATOM 674 N N . ILE A 1 85 ? 5.280 -4.976 -0.591 1.00 97.06 85 ILE A N 1
ATOM 675 C CA . ILE A 1 85 ? 5.395 -6.347 -1.078 1.00 97.06 85 ILE A CA 1
ATOM 676 C C . ILE A 1 85 ? 5.912 -6.288 -2.525 1.00 97.06 85 ILE A C 1
ATOM 678 O O . ILE A 1 85 ? 5.289 -5.617 -3.355 1.00 97.06 85 ILE A O 1
ATOM 682 N N . PRO A 1 86 ? 7.042 -6.948 -2.846 1.00 96.06 86 PRO A N 1
ATOM 683 C CA . PRO A 1 86 ? 7.628 -6.902 -4.180 1.00 96.06 86 PRO A CA 1
ATOM 684 C C . PRO A 1 86 ? 6.781 -7.688 -5.183 1.00 96.06 86 PRO A C 1
ATOM 686 O O . PRO A 1 86 ? 6.616 -8.895 -5.043 1.00 96.06 86 PRO A O 1
ATOM 689 N N . VAL A 1 87 ? 6.291 -7.011 -6.217 1.00 94.94 87 VAL A N 1
ATOM 690 C CA . VAL A 1 87 ? 5.522 -7.592 -7.325 1.00 94.94 87 VAL A CA 1
ATOM 691 C C . VAL A 1 87 ? 6.377 -7.615 -8.588 1.00 94.94 87 VAL A C 1
ATOM 693 O O . VAL A 1 87 ? 7.040 -6.630 -8.925 1.00 94.94 87 VAL A O 1
ATOM 696 N N . VAL A 1 88 ? 6.341 -8.734 -9.311 1.00 94.25 88 VAL A N 1
ATOM 697 C CA . VAL A 1 88 ? 7.027 -8.901 -10.595 1.00 94.25 88 VAL A CA 1
ATOM 698 C C . VAL A 1 88 ? 6.083 -8.494 -11.723 1.00 94.25 88 VAL A C 1
ATOM 700 O O . VAL A 1 88 ? 5.028 -9.099 -11.932 1.00 94.25 88 VAL A O 1
ATOM 703 N N . ARG A 1 89 ? 6.456 -7.446 -12.462 1.00 90.38 89 ARG A N 1
ATOM 704 C CA . ARG A 1 89 ? 5.697 -6.977 -13.628 1.00 90.38 89 ARG A CA 1
ATOM 705 C C . ARG A 1 89 ? 5.801 -7.991 -14.769 1.00 90.38 89 ARG A C 1
ATOM 707 O O . ARG A 1 89 ? 6.851 -8.584 -14.982 1.00 90.38 89 ARG A O 1
ATOM 714 N N . GLY A 1 90 ? 4.700 -8.203 -15.488 1.00 88.94 90 GLY A N 1
ATOM 715 C CA . GLY A 1 90 ? 4.622 -9.188 -16.575 1.00 88.94 90 GLY A CA 1
ATOM 716 C C . GLY A 1 90 ? 4.409 -10.641 -16.130 1.00 88.94 90 GLY A C 1
ATOM 717 O O . GLY A 1 90 ? 4.042 -11.461 -16.961 1.00 88.94 90 GLY A O 1
ATOM 718 N N . ALA A 1 91 ? 4.539 -10.961 -14.836 1.00 90.94 91 ALA A N 1
ATOM 719 C CA . ALA A 1 91 ? 4.274 -12.305 -14.302 1.00 90.94 91 ALA A CA 1
ATOM 720 C C . ALA A 1 91 ? 2.772 -12.628 -14.131 1.00 90.94 91 ALA A C 1
ATOM 722 O O . ALA A 1 91 ? 2.412 -13.735 -13.741 1.00 90.94 91 ALA A O 1
ATOM 723 N N . GLY A 1 92 ? 1.885 -11.667 -14.413 1.00 90.75 92 GLY A N 1
ATOM 724 C CA . GLY A 1 92 ? 0.444 -11.799 -14.195 1.00 90.75 92 GLY A CA 1
ATOM 725 C C . GLY A 1 92 ? 0.037 -11.663 -12.724 1.00 90.75 92 GLY A C 1
ATOM 726 O O . GLY A 1 92 ? 0.831 -11.282 -11.864 1.00 90.75 92 GLY A O 1
ATOM 727 N N . VAL A 1 93 ? -1.235 -11.938 -12.433 1.00 92.19 93 VAL A N 1
ATOM 728 C CA . VAL A 1 93 ? -1.809 -11.805 -11.079 1.00 92.19 93 VAL A CA 1
ATOM 729 C C . VAL A 1 93 ? -1.534 -13.015 -10.182 1.00 92.19 93 VAL A C 1
ATOM 731 O O . VAL A 1 93 ? -1.591 -12.897 -8.964 1.00 92.19 93 VAL A O 1
ATOM 734 N N . TYR A 1 94 ? -1.205 -14.167 -10.767 1.00 95.81 94 TYR A N 1
ATOM 735 C CA . TYR A 1 94 ? -0.912 -15.400 -10.038 1.00 95.81 94 TYR A CA 1
ATOM 736 C C . TYR A 1 94 ? 0.564 -15.437 -9.634 1.00 95.81 94 TYR A C 1
ATOM 738 O O . TYR A 1 94 ? 1.389 -16.061 -10.297 1.00 95.81 94 TYR A O 1
ATOM 746 N N . GLN A 1 95 ? 0.907 -14.718 -8.566 1.00 95.44 95 GLN A N 1
ATOM 747 C CA . GLN A 1 95 ? 2.271 -14.664 -8.043 1.00 95.44 95 GLN A CA 1
ATOM 748 C C . GLN A 1 95 ? 2.285 -14.631 -6.508 1.00 95.44 95 GLN A C 1
ATOM 750 O O . GLN A 1 95 ? 1.360 -14.074 -5.911 1.00 95.44 95 GLN A O 1
ATOM 755 N N . PRO A 1 96 ? 3.367 -15.110 -5.859 1.00 96.50 96 PRO A N 1
ATOM 756 C CA . PRO A 1 96 ? 3.446 -15.188 -4.396 1.00 96.50 96 PRO A CA 1
ATOM 757 C C . PRO A 1 96 ? 3.207 -13.852 -3.680 1.00 96.50 96 PRO A C 1
ATOM 759 O O . PRO A 1 96 ? 2.724 -13.812 -2.551 1.00 96.50 96 PRO A O 1
ATOM 762 N N . ALA A 1 97 ? 3.536 -12.740 -4.339 1.00 95.88 97 ALA A N 1
ATOM 763 C CA . ALA A 1 97 ? 3.284 -11.398 -3.835 1.00 95.88 97 ALA A CA 1
ATOM 764 C C . ALA A 1 97 ? 1.784 -11.111 -3.645 1.00 95.88 97 ALA A C 1
ATOM 766 O O . ALA A 1 97 ? 1.383 -10.536 -2.634 1.00 95.88 97 ALA A O 1
ATOM 767 N N . VAL A 1 98 ? 0.951 -11.543 -4.596 1.00 96.50 98 VAL A N 1
ATOM 768 C CA . VAL A 1 98 ? -0.506 -11.384 -4.531 1.00 96.50 98 VAL A CA 1
ATOM 769 C C . VAL A 1 98 ? -1.096 -12.340 -3.498 1.00 96.50 98 VAL A C 1
ATOM 771 O O . VAL A 1 98 ? -1.942 -11.920 -2.708 1.00 96.50 98 VAL A O 1
ATOM 774 N N . ASP A 1 99 ? -0.589 -13.572 -3.411 1.00 97.81 99 ASP A N 1
ATOM 775 C CA . ASP A 1 99 ? -0.983 -14.515 -2.357 1.00 97.81 99 ASP A CA 1
ATOM 776 C C . ASP A 1 99 ? -0.696 -13.938 -0.965 1.00 97.81 99 ASP A C 1
ATOM 778 O O . ASP A 1 99 ? -1.550 -13.976 -0.080 1.00 97.81 99 ASP A O 1
ATOM 782 N N . LEU A 1 100 ? 0.462 -13.295 -0.780 1.00 97.75 100 LEU A N 1
ATOM 783 C CA . LEU A 1 100 ? 0.792 -12.620 0.472 1.00 97.75 100 LEU A CA 1
ATOM 784 C C . LEU A 1 100 ? -0.187 -11.480 0.787 1.00 97.75 100 LEU A C 1
ATOM 786 O O . LEU A 1 100 ? -0.600 -11.344 1.938 1.00 97.75 100 LEU A O 1
ATOM 790 N N . CYS A 1 101 ? -0.585 -10.676 -0.205 1.00 97.94 101 CYS A N 1
ATOM 791 C CA . CYS A 1 101 ? -1.621 -9.652 -0.035 1.00 97.94 101 CYS A CA 1
ATOM 792 C C . CYS A 1 101 ? -2.953 -10.266 0.424 1.00 97.94 101 CYS A C 1
ATOM 794 O O . CYS A 1 101 ? -3.576 -9.752 1.357 1.00 97.94 101 CYS A O 1
ATOM 796 N N . ILE A 1 102 ? -3.365 -11.383 -0.179 1.00 98.19 102 ILE A N 1
ATOM 797 C CA . ILE A 1 102 ? -4.576 -12.119 0.205 1.00 98.19 102 ILE A CA 1
ATOM 798 C C . ILE A 1 102 ? -4.465 -12.619 1.650 1.00 98.19 102 ILE A C 1
ATOM 800 O O . ILE A 1 102 ? -5.394 -12.429 2.434 1.00 98.19 102 ILE A O 1
ATOM 804 N N . GLU A 1 103 ? -3.323 -13.177 2.048 1.00 98.25 103 GLU A N 1
ATOM 805 C CA . GLU A 1 103 ? -3.087 -13.596 3.434 1.00 98.25 103 GLU A CA 1
ATOM 806 C C . GLU A 1 103 ? -3.133 -12.413 4.413 1.00 98.25 103 GLU A C 1
ATOM 808 O O . GLU A 1 103 ? -3.727 -12.513 5.487 1.00 98.25 103 GLU A O 1
ATOM 813 N N . LYS A 1 104 ? -2.591 -11.242 4.048 1.00 98.00 104 LYS A N 1
ATOM 814 C CA . LYS A 1 104 ? -2.727 -10.034 4.881 1.00 98.00 104 LYS A CA 1
ATOM 815 C C . LYS A 1 104 ? -4.186 -9.620 5.048 1.00 98.00 104 LYS A C 1
ATOM 817 O O . LYS A 1 104 ? -4.583 -9.276 6.163 1.00 98.00 104 LYS A O 1
ATOM 822 N N . LEU A 1 105 ? -4.983 -9.679 3.983 1.00 98.19 105 LEU A N 1
ATOM 823 C CA . LEU A 1 105 ? -6.417 -9.400 4.054 1.00 98.19 105 LEU A CA 1
ATOM 824 C C . LEU A 1 105 ? -7.141 -10.412 4.950 1.00 98.19 105 LEU A C 1
ATOM 826 O O . LEU A 1 105 ? -7.903 -9.988 5.814 1.00 98.19 105 LEU A O 1
ATOM 830 N N . LYS A 1 106 ? -6.859 -11.717 4.830 1.00 98.00 106 LYS A N 1
ATOM 831 C CA . LYS A 1 106 ? -7.437 -12.759 5.705 1.00 98.00 106 LYS A CA 1
ATOM 832 C C . LYS A 1 106 ? -7.164 -12.505 7.191 1.00 98.00 106 LYS A C 1
ATOM 834 O O . LYS A 1 106 ? -8.005 -12.805 8.029 1.00 98.00 106 LYS A O 1
ATOM 839 N N . LEU A 1 107 ? -6.016 -11.910 7.513 1.00 96.94 107 LEU A N 1
ATOM 840 C CA . LEU A 1 107 ? -5.635 -11.521 8.875 1.00 96.94 107 LEU A CA 1
ATOM 841 C C . LEU A 1 107 ? -6.241 -10.177 9.338 1.00 96.94 107 LEU A C 1
ATOM 843 O O . LEU A 1 107 ? -5.904 -9.688 10.414 1.00 96.94 107 LEU A O 1
ATOM 847 N N . GLY A 1 108 ? -7.111 -9.545 8.544 1.00 97.19 108 GLY A N 1
ATOM 848 C CA . GLY A 1 108 ? -7.760 -8.273 8.882 1.00 97.19 108 GLY A CA 1
ATOM 849 C C . GLY A 1 108 ? -6.894 -7.027 8.651 1.00 97.19 108 GLY A C 1
ATOM 850 O O . GLY A 1 108 ? -7.243 -5.921 9.085 1.00 97.19 108 GLY A O 1
ATOM 851 N N . HIS A 1 109 ? -5.754 -7.163 7.968 1.00 97.81 109 HIS A N 1
ATOM 852 C CA . HIS A 1 109 ? -4.913 -6.013 7.650 1.00 97.81 109 HIS A CA 1
ATOM 853 C C . HIS A 1 109 ? -5.520 -5.134 6.550 1.00 97.81 109 HIS A C 1
ATOM 855 O O . HIS A 1 109 ? -6.463 -5.499 5.844 1.00 97.81 109 HIS A O 1
ATOM 861 N N . TRP A 1 110 ? -4.939 -3.942 6.421 1.00 97.94 110 TRP A N 1
ATOM 862 C CA . TRP A 1 110 ? -5.175 -3.045 5.302 1.00 97.94 110 TRP A CA 1
ATOM 863 C C . TRP A 1 110 ? -4.182 -3.350 4.173 1.00 97.94 110 TRP A C 1
ATOM 865 O O . TRP A 1 110 ? -2.973 -3.328 4.409 1.00 97.94 110 TRP A O 1
ATOM 875 N N . VAL A 1 111 ? -4.683 -3.617 2.966 1.00 98.31 111 VAL A N 1
ATOM 876 C CA . VAL A 1 111 ? -3.894 -3.704 1.729 1.00 98.31 111 VAL A CA 1
ATOM 877 C C . VAL A 1 111 ? -4.334 -2.603 0.767 1.00 98.31 111 VAL A C 1
ATOM 879 O O . VAL A 1 111 ? -5.530 -2.373 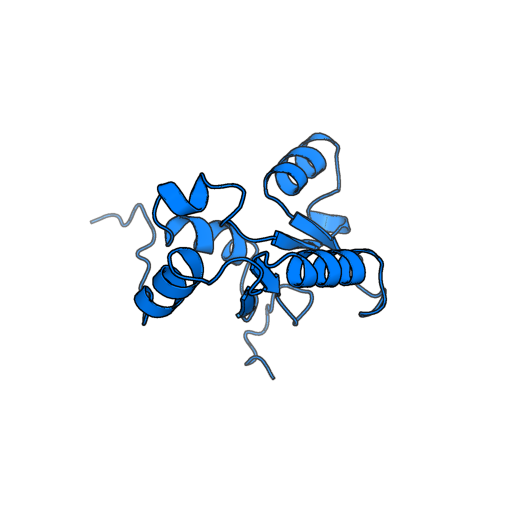0.584 1.00 98.31 111 VAL A O 1
ATOM 882 N N . HIS A 1 112 ? -3.366 -1.928 0.155 1.00 97.62 112 HIS A N 1
ATOM 883 C CA . HIS A 1 112 ? -3.589 -0.949 -0.897 1.00 97.62 112 HIS A CA 1
ATOM 884 C C . HIS A 1 112 ? -3.049 -1.456 -2.233 1.00 97.62 112 HIS A C 1
ATOM 886 O O . HIS A 1 112 ? -1.956 -2.020 -2.299 1.00 97.62 112 HIS A O 1
ATOM 892 N N . VAL A 1 113 ? -3.841 -1.273 -3.287 1.00 96.12 113 VAL A N 1
ATOM 893 C CA . VAL A 1 113 ? -3.569 -1.804 -4.619 1.00 96.12 113 VAL A CA 1
ATOM 894 C C . VAL A 1 113 ? -3.678 -0.703 -5.667 1.00 96.12 113 VAL A C 1
ATOM 896 O O . VAL A 1 113 ? -4.680 0.008 -5.736 1.00 96.12 113 VAL A O 1
ATOM 899 N N . PHE A 1 114 ? -2.664 -0.657 -6.528 1.00 94.69 114 PHE A N 1
ATOM 900 C CA . PHE A 1 114 ? -2.654 0.058 -7.798 1.00 94.69 114 PHE A CA 1
ATOM 901 C C . PHE A 1 114 ? -2.842 -0.965 -8.933 1.00 94.69 114 PHE A C 1
ATOM 903 O O . PHE A 1 114 ? -1.862 -1.575 -9.374 1.00 94.69 114 PHE A O 1
ATOM 910 N N . PRO A 1 115 ? -4.080 -1.232 -9.384 1.00 92.19 115 PRO A N 1
ATOM 911 C CA . PRO A 1 115 ? -4.379 -2.352 -10.280 1.00 92.19 115 PRO A CA 1
ATOM 912 C C . PRO A 1 115 ? -3.789 -2.170 -11.686 1.00 92.19 115 PRO A C 1
ATOM 914 O O . PRO A 1 115 ? -3.618 -3.146 -12.408 1.00 92.19 115 PRO A O 1
ATOM 917 N N . GLU A 1 116 ? -3.403 -0.947 -12.054 1.00 90.56 116 GLU A N 1
ATOM 918 C CA . GLU A 1 116 ? -2.733 -0.638 -13.322 1.00 90.56 116 GLU A CA 1
ATOM 919 C C . GLU A 1 116 ? -1.360 -1.322 -13.453 1.00 90.56 116 GLU A C 1
ATOM 921 O O . GLU A 1 116 ? -0.843 -1.466 -14.560 1.00 90.56 116 GLU A O 1
ATOM 926 N N . GLY A 1 117 ? -0.740 -1.736 -12.337 1.00 87.50 117 GLY A N 1
ATOM 927 C CA . GLY A 1 117 ? 0.550 -2.440 -12.319 1.00 87.50 117 GLY A CA 1
ATOM 928 C C . GLY A 1 117 ? 1.747 -1.603 -12.796 1.00 87.50 117 GLY A C 1
ATOM 929 O O . GLY A 1 117 ? 2.868 -2.109 -12.907 1.00 87.50 117 GLY A O 1
ATOM 930 N N . LYS A 1 118 ? 1.518 -0.321 -13.092 1.00 88.44 118 LYS A N 1
ATOM 931 C CA . LYS A 1 118 ? 2.499 0.672 -13.535 1.00 88.44 118 LYS A CA 1
ATOM 932 C C . LYS A 1 118 ? 1.980 2.076 -13.239 1.00 88.44 118 LYS A C 1
ATOM 934 O O . LYS A 1 118 ? 0.783 2.266 -13.054 1.00 88.44 118 LYS A O 1
ATOM 939 N N . VAL A 1 119 ? 2.884 3.051 -13.262 1.00 89.62 119 VAL A N 1
ATOM 940 C CA . VAL A 1 119 ? 2.500 4.463 -13.287 1.00 89.62 119 VAL A CA 1
ATOM 941 C C . VAL A 1 119 ? 1.794 4.764 -14.612 1.00 89.62 119 VAL A C 1
ATOM 943 O O . VAL A 1 119 ? 2.314 4.477 -15.696 1.00 89.62 119 VAL A O 1
ATOM 946 N N . ASN A 1 120 ? 0.604 5.336 -14.516 1.00 89.94 120 ASN A N 1
ATOM 947 C CA . ASN A 1 120 ? -0.222 5.773 -15.622 1.00 89.94 120 ASN A CA 1
ATOM 948 C C . ASN A 1 120 ? 0.282 7.110 -16.173 1.00 89.94 120 ASN A C 1
ATOM 950 O O . ASN A 1 120 ? -0.079 8.193 -15.713 1.00 89.94 120 ASN A O 1
ATOM 954 N N . MET A 1 121 ? 1.136 7.015 -17.189 1.00 87.81 121 MET A N 1
ATOM 955 C CA . MET A 1 121 ? 1.708 8.180 -17.866 1.00 87.81 121 MET A CA 1
ATOM 956 C C . MET A 1 121 ? 0.715 8.870 -18.813 1.00 87.81 121 MET A C 1
ATOM 958 O O . MET A 1 121 ? 0.888 10.051 -19.106 1.00 87.81 121 MET A O 1
ATOM 962 N N . THR A 1 122 ? -0.306 8.152 -19.298 1.00 88.50 122 THR A N 1
ATOM 963 C CA . THR A 1 122 ? -1.312 8.678 -20.238 1.00 88.50 122 THR A CA 1
ATOM 964 C C . THR A 1 122 ? -2.492 9.344 -19.533 1.00 88.50 122 THR A C 1
ATOM 966 O O . THR A 1 122 ? -3.240 10.075 -20.176 1.00 88.50 122 THR A O 1
ATOM 969 N N . LYS A 1 123 ? -2.611 9.160 -18.211 1.00 83.06 123 LYS A N 1
ATOM 970 C CA . LYS A 1 123 ? -3.699 9.663 -17.358 1.00 83.06 123 LYS A CA 1
ATOM 971 C C . LYS A 1 123 ? -5.076 9.205 -17.833 1.00 83.06 123 LYS A C 1
ATOM 973 O O . LYS A 1 123 ? -6.051 9.944 -17.739 1.00 83.06 123 LYS A O 1
ATOM 978 N N . GLU A 1 124 ? -5.136 7.990 -18.363 1.00 88.19 124 GLU A N 1
ATOM 979 C CA . GLU A 1 124 ? -6.405 7.341 -18.680 1.00 88.19 124 GLU A CA 1
ATOM 980 C C . GLU A 1 124 ? -7.176 7.033 -17.396 1.00 88.19 124 GLU A C 1
ATOM 982 O O . GLU A 1 124 ? -6.574 6.725 -16.366 1.00 88.19 124 GLU A O 1
ATOM 987 N N . ASP A 1 125 ? -8.503 7.104 -17.454 1.00 86.56 125 ASP A N 1
ATOM 988 C CA . ASP A 1 125 ? -9.328 6.738 -16.310 1.00 86.56 125 ASP A CA 1
ATOM 989 C C . ASP A 1 125 ? -9.174 5.253 -15.976 1.00 86.56 125 ASP A C 1
ATOM 991 O O . ASP A 1 125 ? -9.069 4.394 -16.860 1.00 86.56 125 ASP A O 1
ATOM 995 N N . LEU A 1 126 ? -9.182 4.962 -14.675 1.00 83.12 126 LEU A N 1
ATOM 996 C CA . LEU A 1 126 ? -9.161 3.596 -14.178 1.00 83.12 126 LEU A CA 1
ATOM 997 C C . LEU A 1 126 ? -10.444 2.880 -14.628 1.00 83.12 126 LEU A C 1
ATOM 999 O O . LEU A 1 126 ? -11.543 3.348 -14.330 1.00 83.12 126 LEU A O 1
ATOM 1003 N N . ARG A 1 127 ? -10.286 1.772 -15.359 1.00 71.69 127 ARG A N 1
ATOM 1004 C CA . ARG A 1 127 ? -11.383 0.960 -15.909 1.00 71.69 127 ARG A CA 1
ATOM 1005 C C . ARG A 1 127 ? -11.762 -0.193 -14.994 1.00 71.69 127 ARG A C 1
ATOM 1007 O O . ARG A 1 127 ? -10.844 -0.759 -14.358 1.00 71.69 127 ARG A O 1
#

Foldseek 3Di:
DDPPDDDDDDDPVVVVQCCQPVPDQQAAAEAEDAAQDPCPLVVVLVSDDPVQNPDPQRQEAEEDACVPQVVDPVSVVVCVVVNYQYDHPPPPCPDVSNVVVVVCRSNRGYYYDNPVSDND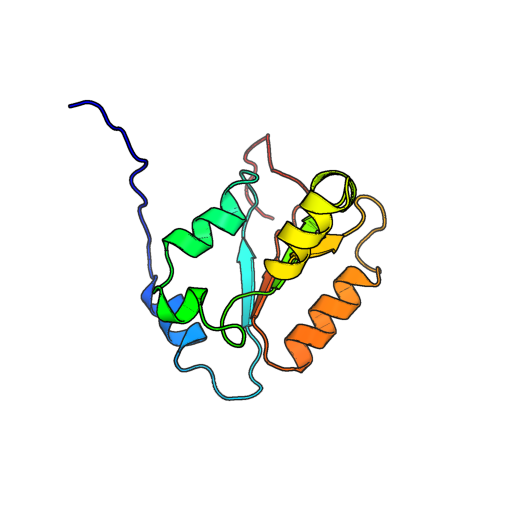PVPDDDD

Mean predicted aligned error: 4.06 Å

Solvent-accessible surface area (backbone atoms only — not comparable to full-atom values): 7765 Å² total; per-residue (Å²): 132,88,81,89,66,89,84,87,84,86,76,72,58,64,60,56,50,44,61,60,75,68,51,57,89,61,49,54,42,82,48,76,48,81,38,75,45,90,54,55,68,64,50,52,55,76,74,46,58,66,71,45,65,75,27,83,77,50,40,52,34,35,71,36,51,31,91,71,51,50,72,45,72,69,44,34,52,54,38,50,77,63,35,38,39,60,34,65,81,90,63,64,77,82,42,73,47,49,54,49,52,52,52,39,34,71,67,22,26,32,40,41,42,51,86,78,76,52,66,43,85,83,69,71,79,84,127

InterPro domains:
  IPR000872 Tafazzin [PR00979] (29-48)
  IPR000872 Tafazzin [PR00979] (60-71)
  IPR000872 Tafazzin [PR00979] (74-89)
  IPR000872 Tafazzin [PR00979] (106-120)
  IPR000872 Tafazzin [PTHR12497] (4-127)
  IPR002123 Phospholipid/glycerol acyltransferase [PF01553] (20-124)
  IPR002123 Phospholipid/glycerol acyltransferase [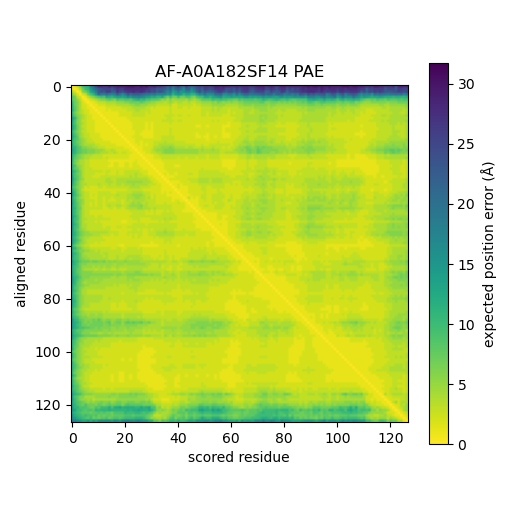SM00563] (29-126)

Secondary structure (DSSP, 8-state):
----S-----SSHHHHHHHHHSPPTT--EEEE-----TTHHHHHHHHS-HHHHS-TTTSPEEEEEHHHHSSSHHHHHHHHHTTEEEE-TTS-S-SHHHHHHHHHHHTT-EEEE-TTSS--SS-PPP-

Nearest PDB structures (foldseek):
  7o9f-assembly3_C  TM=4.601E-01  e=5.380E-01  Bacillus subtilis subsp. subtilis str. 168
  8r9r-assembly1_A-2  TM=4.868E-01  e=1.432E+00  Shewanella putrefaciens CN-32
  4c7o-assembly1_A  TM=5.046E-01  e=4.639E+00  Escherichia coli K-12
  4nl8-assembly2_B  TM=3.306E-01  e=7.326E+00  Klebsiella pneumoniae subsp. pneumoniae MGH 78578

Radius of gyration: 15.38 Å; Cα contacts (8 Å, |Δi|>4): 148; chains: 1; bounding box: 34×50×36 Å